Protein AF-A0A4Y9RN02-F1 (afdb_monomer_lite)

Secondary structure (DSSP, 8-state):
----------------------------------S-PBPP-TT-TTTT-EE-TT--EEEEBTTT-EEEETTTTEEEEEEEEPTTSSEEEETTEEEEEEEEE-TTS-EEEEEE-TTT-EEEEEEE-TTS-EEEEEEEEEPPBP-

pLDDT: mean 81.43, std 20.26, range [37.62, 97.94]

Radius of gyration: 23.03 Å; chains: 1; bounding box: 44×67×62 Å

Structure (mmCIF, N/CA/C/O backbone):
data_AF-A0A4Y9RN02-F1
#
_entry.id   AF-A0A4Y9RN02-F1
#
loop_
_atom_site.group_PDB
_atom_site.id
_atom_site.type_symbol
_atom_site.label_atom_id
_atom_site.label_alt_id
_atom_site.label_comp_id
_atom_site.label_asym_id
_atom_site.label_entity_id
_atom_site.label_seq_id
_atom_site.pdbx_PDB_ins_code
_atom_site.Cartn_x
_atom_site.Cartn_y
_atom_site.Cartn_z
_atom_site.occupancy
_atom_site.B_iso_or_equiv
_atom_site.auth_seq_id
_atom_site.auth_comp_id
_atom_site.auth_asym_id
_atom_site.auth_atom_id
_atom_site.pdbx_PDB_model_num
ATOM 1 N N . MET A 1 1 ? 24.675 54.769 -44.898 1.00 40.22 1 MET A N 1
ATOM 2 C CA . MET A 1 1 ? 24.270 53.488 -45.525 1.00 40.22 1 MET A CA 1
ATOM 3 C C . MET A 1 1 ? 23.133 52.892 -44.697 1.00 40.22 1 MET A C 1
ATOM 5 O O . MET A 1 1 ? 23.337 52.624 -43.529 1.00 40.22 1 MET A O 1
ATOM 9 N N . ARG A 1 2 ? 21.892 53.021 -45.187 1.00 44.00 2 ARG A N 1
ATOM 10 C CA . ARG A 1 2 ? 20.968 51.927 -45.569 1.00 44.00 2 ARG A CA 1
ATOM 11 C C . ARG A 1 2 ? 20.468 51.039 -44.409 1.00 44.00 2 ARG A C 1
ATOM 13 O O . ARG A 1 2 ? 21.078 50.031 -44.086 1.00 44.00 2 ARG A O 1
ATOM 20 N N . PHE A 1 3 ? 19.290 51.403 -43.891 1.00 45.44 3 PHE A N 1
ATOM 21 C CA . PHE A 1 3 ? 18.324 50.519 -43.223 1.00 45.44 3 PHE A CA 1
ATOM 22 C C . PHE A 1 3 ? 17.938 49.340 -44.131 1.00 45.44 3 PHE A C 1
ATOM 24 O O . PHE A 1 3 ? 17.646 49.578 -45.306 1.00 45.44 3 PHE A O 1
ATOM 31 N N . ARG A 1 4 ? 17.824 48.119 -43.581 1.00 56.81 4 ARG A N 1
ATOM 32 C CA . ARG A 1 4 ? 16.895 47.082 -44.072 1.00 56.81 4 ARG A CA 1
ATOM 33 C C . ARG A 1 4 ? 16.339 46.230 -42.927 1.00 56.81 4 ARG A C 1
ATOM 35 O O . ARG A 1 4 ? 17.072 45.566 -42.207 1.00 56.81 4 ARG A O 1
ATOM 42 N N . ILE A 1 5 ? 15.016 46.294 -42.827 1.00 55.69 5 ILE A N 1
ATOM 43 C CA . ILE A 1 5 ? 14.087 45.408 -42.123 1.00 55.69 5 ILE A CA 1
ATOM 44 C C . ILE A 1 5 ? 14.002 44.087 -42.900 1.00 55.69 5 ILE A C 1
ATOM 46 O O . ILE A 1 5 ? 13.957 44.126 -44.129 1.00 55.69 5 ILE A O 1
ATOM 50 N N . ALA A 1 6 ? 13.904 42.950 -42.208 1.00 53.06 6 ALA A N 1
ATOM 51 C CA . ALA A 1 6 ? 13.289 41.739 -42.755 1.00 53.06 6 ALA A CA 1
ATOM 52 C C . ALA A 1 6 ? 12.793 40.835 -41.614 1.00 53.06 6 ALA A C 1
ATOM 54 O O . ALA A 1 6 ? 13.457 39.884 -41.212 1.00 53.06 6 ALA A O 1
ATOM 55 N N . SER A 1 7 ? 11.611 41.163 -41.088 1.00 54.53 7 SER A N 1
ATOM 56 C CA . SER A 1 7 ? 10.761 40.200 -40.386 1.00 54.53 7 SER A CA 1
ATOM 57 C C . SER A 1 7 ? 10.277 39.155 -41.391 1.00 54.53 7 SER A C 1
ATOM 59 O O . SER A 1 7 ? 9.675 39.513 -42.402 1.00 54.53 7 SER A O 1
ATOM 61 N N . LEU A 1 8 ? 10.508 37.875 -41.104 1.00 51.53 8 LEU A N 1
ATOM 62 C CA . LEU A 1 8 ? 9.895 36.752 -41.811 1.00 51.53 8 LEU A CA 1
ATOM 63 C C . LEU A 1 8 ? 8.925 36.061 -40.853 1.00 51.53 8 LEU A C 1
ATOM 65 O O . LEU A 1 8 ? 9.316 35.299 -39.975 1.00 51.53 8 LEU A O 1
ATOM 69 N N . LEU A 1 9 ? 7.650 36.401 -41.025 1.00 53.47 9 LEU A N 1
ATOM 70 C CA . LEU A 1 9 ? 6.500 35.669 -40.511 1.00 53.47 9 LEU A CA 1
ATOM 71 C C . LEU A 1 9 ? 6.267 34.453 -41.416 1.00 53.47 9 LEU A C 1
ATOM 73 O O . LEU A 1 9 ? 6.146 34.616 -42.630 1.00 53.47 9 LEU A O 1
ATOM 77 N N . LEU A 1 10 ? 6.143 33.261 -40.834 1.00 51.12 10 LEU A N 1
ATOM 78 C CA . LEU A 1 10 ? 5.527 32.105 -41.488 1.00 51.12 10 LEU A CA 1
ATOM 79 C C . LEU A 1 10 ? 4.236 31.748 -40.734 1.00 51.12 10 LEU A C 1
ATOM 81 O O . LEU A 1 10 ? 4.319 31.373 -39.565 1.00 51.12 10 LEU A O 1
ATOM 85 N N . PRO A 1 11 ? 3.056 31.823 -41.374 1.00 52.56 11 PRO A N 1
ATOM 86 C CA . PRO A 1 11 ? 1.849 31.172 -40.895 1.00 52.56 11 PRO A CA 1
ATOM 87 C C . PRO A 1 11 ? 1.664 29.841 -41.639 1.00 52.56 11 PRO A C 1
ATOM 89 O O . PRO A 1 11 ? 1.561 29.817 -42.864 1.00 52.56 11 PRO A O 1
ATOM 92 N N . ALA A 1 12 ? 1.584 28.732 -40.906 1.00 58.12 12 ALA A N 1
ATOM 93 C CA . ALA A 1 12 ? 1.068 27.476 -41.438 1.00 58.12 12 ALA A CA 1
ATOM 94 C C . ALA A 1 12 ? -0.277 27.188 -40.766 1.00 58.12 12 ALA A C 1
ATOM 96 O O . ALA A 1 12 ? -0.351 26.804 -39.601 1.00 58.12 12 ALA A O 1
ATOM 97 N N . LEU A 1 13 ? -1.338 27.436 -41.530 1.00 51.12 13 LEU A N 1
ATOM 98 C CA . LEU A 1 13 ? -2.687 26.948 -41.286 1.00 51.12 13 LEU A CA 1
ATOM 99 C C . LEU A 1 13 ? -2.693 25.424 -41.453 1.00 51.12 13 LEU A C 1
ATOM 101 O O . LEU A 1 13 ? -2.362 24.929 -42.528 1.00 51.12 13 LEU A O 1
ATOM 105 N N . LEU A 1 14 ? -3.159 24.693 -40.443 1.00 52.19 14 LEU A N 1
ATOM 106 C CA . LEU A 1 14 ? -3.815 23.410 -40.670 1.00 52.19 14 LEU A CA 1
ATOM 107 C C . LEU A 1 14 ? -5.163 23.417 -39.960 1.00 52.19 14 LEU A C 1
ATOM 109 O O . LEU A 1 14 ? -5.266 23.422 -38.736 1.00 52.19 14 LEU A O 1
ATOM 113 N N . ALA A 1 15 ? -6.193 23.463 -40.797 1.00 57.84 15 ALA A N 1
ATOM 114 C CA . ALA A 1 15 ? -7.567 23.192 -40.449 1.00 57.84 15 ALA A CA 1
ATOM 115 C C . ALA A 1 15 ? -7.709 21.719 -40.047 1.00 57.84 15 ALA A C 1
ATOM 117 O O . ALA A 1 15 ? -7.377 20.821 -40.818 1.00 57.84 15 ALA A O 1
ATOM 118 N N . GLY A 1 16 ? -8.249 21.491 -38.856 1.00 44.25 16 GLY A N 1
ATOM 119 C CA . GLY A 1 16 ? -8.788 20.212 -38.419 1.00 44.25 16 GLY A CA 1
ATOM 120 C C . GLY A 1 16 ? -10.157 20.461 -37.806 1.00 44.25 16 GLY A C 1
ATOM 121 O O . GLY A 1 16 ? -10.269 20.721 -36.613 1.00 44.25 16 GLY A O 1
ATOM 122 N N . CYS A 1 17 ? -11.196 20.444 -38.641 1.00 56.19 17 CYS A N 1
ATOM 123 C CA . CYS A 1 17 ? -12.574 20.294 -38.189 1.00 56.19 17 CYS A CA 1
ATOM 124 C C . CYS A 1 17 ? -12.761 18.876 -37.641 1.00 56.19 17 CYS A C 1
ATOM 126 O O . CYS A 1 17 ? -12.478 17.903 -38.335 1.00 56.19 17 CYS A O 1
ATOM 128 N N . GLY A 1 18 ? -13.296 18.766 -36.432 1.00 42.41 18 GLY A N 1
ATOM 129 C CA . GLY A 1 18 ? -13.688 17.494 -35.834 1.00 42.41 18 GLY A CA 1
ATOM 130 C C . GLY A 1 18 ? -14.283 17.743 -34.463 1.00 42.41 18 GLY A C 1
ATOM 131 O O . GLY A 1 18 ? -13.607 17.599 -33.452 1.00 42.41 18 GLY A O 1
ATOM 132 N N . GLY A 1 19 ? -15.519 18.237 -34.441 1.00 50.19 19 GLY A N 1
ATOM 133 C CA . GLY A 1 19 ? -16.215 18.550 -33.205 1.00 50.19 19 GLY A CA 1
ATOM 134 C C . GLY A 1 19 ? -16.610 17.300 -32.431 1.00 50.19 19 GLY A C 1
ATOM 135 O O . GLY A 1 19 ? -17.145 16.373 -33.021 1.00 50.19 19 GLY A O 1
ATOM 136 N N . TYR A 1 20 ? -16.444 17.366 -31.112 1.00 39.16 20 TYR A N 1
ATOM 137 C CA . TYR A 1 20 ? -17.436 16.917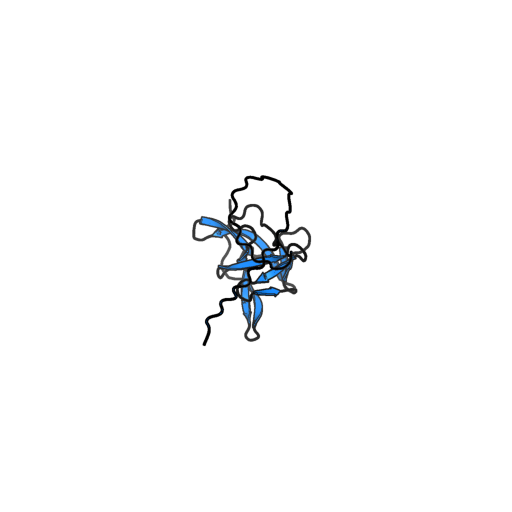 -30.139 1.00 39.16 20 TYR A CA 1
ATOM 138 C C . TYR A 1 20 ? -17.392 17.910 -28.978 1.00 39.16 20 TYR A C 1
ATOM 140 O O . TYR A 1 20 ? -16.381 18.055 -28.296 1.00 39.16 20 TYR A O 1
ATOM 148 N N . VAL A 1 21 ? -18.489 18.636 -28.783 1.00 43.72 21 VAL A N 1
ATOM 149 C CA . VAL A 1 21 ? -18.774 19.300 -27.514 1.00 43.72 21 VAL A CA 1
ATOM 150 C C . VAL A 1 21 ? -19.142 18.205 -26.520 1.00 43.72 21 VAL A C 1
ATOM 152 O O . VAL A 1 21 ? -20.187 17.576 -26.656 1.00 43.72 21 VAL A O 1
ATOM 155 N N . SER A 1 22 ? -18.285 17.964 -25.533 1.00 44.28 22 SER A N 1
ATOM 156 C CA . SER A 1 22 ? -18.693 17.288 -24.306 1.00 44.28 22 SER A CA 1
ATOM 157 C C . SER A 1 22 ? -18.402 18.233 -23.152 1.00 44.28 22 SER A C 1
ATOM 159 O O . SER A 1 22 ? -17.254 18.564 -22.861 1.00 44.28 22 SER A O 1
ATOM 161 N N . PHE A 1 23 ? -19.475 18.741 -22.556 1.00 43.81 23 PHE A N 1
ATOM 162 C CA . PHE A 1 23 ? -19.420 19.504 -21.323 1.00 43.81 23 PHE A CA 1
ATOM 163 C C . PHE A 1 23 ? -19.126 18.518 -20.191 1.0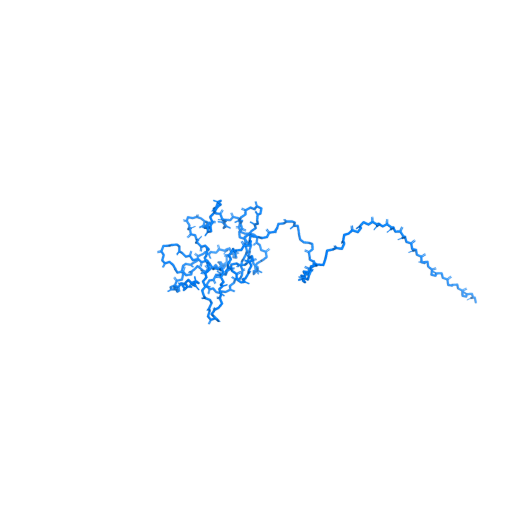0 43.81 23 PHE A C 1
ATOM 165 O O . PHE A 1 23 ? -20.006 17.777 -19.765 1.00 43.81 23 PHE A O 1
ATOM 172 N N . GLY A 1 24 ? -17.884 18.506 -19.720 1.00 39.78 24 GLY A N 1
ATOM 173 C CA . GLY A 1 24 ? -17.474 17.794 -18.518 1.00 39.78 24 GLY A CA 1
ATOM 174 C C . GLY A 1 24 ? -16.536 18.685 -17.724 1.00 39.78 24 GLY A C 1
ATOM 175 O O . GLY A 1 24 ? -15.391 18.891 -18.115 1.00 39.78 24 GLY A O 1
ATOM 176 N N . PHE A 1 25 ? -17.031 19.260 -16.631 1.00 48.09 25 PHE A N 1
ATOM 177 C CA . PHE A 1 25 ? -16.182 19.918 -15.645 1.00 48.09 25 PHE A CA 1
ATOM 178 C C . PHE A 1 25 ? -15.273 18.858 -15.010 1.00 48.09 25 PHE A C 1
ATOM 180 O O . PHE A 1 25 ? -15.742 18.013 -14.254 1.00 48.09 25 PHE A O 1
ATOM 187 N N . GLY A 1 26 ? -13.982 18.910 -15.327 1.00 37.62 26 GLY A N 1
ATOM 188 C CA . GLY A 1 26 ? -12.940 18.097 -14.710 1.00 37.62 26 GLY A CA 1
ATOM 189 C C . GLY A 1 26 ? -11.586 18.731 -14.994 1.00 37.62 26 GLY A C 1
ATOM 190 O O . GLY A 1 26 ? -11.074 18.662 -16.107 1.00 37.62 26 GLY A O 1
ATOM 191 N N . THR A 1 27 ? -11.036 19.434 -14.011 1.00 44.25 27 THR A N 1
ATOM 192 C CA . THR A 1 27 ? -9.705 20.040 -14.076 1.00 44.25 27 THR A CA 1
ATOM 193 C C . THR A 1 27 ? -8.640 18.944 -14.055 1.00 44.25 27 THR A C 1
ATOM 195 O O . THR A 1 27 ? -8.247 18.498 -12.978 1.00 44.25 27 THR A O 1
ATOM 198 N N . THR A 1 28 ? -8.154 18.531 -15.223 1.00 40.16 28 THR A N 1
ATOM 199 C CA . THR A 1 28 ? -6.999 17.630 -15.338 1.00 40.16 28 THR A CA 1
ATOM 200 C C . THR A 1 28 ? -5.850 18.388 -15.985 1.00 40.16 28 THR A C 1
ATOM 202 O O . THR A 1 28 ? -5.903 18.748 -17.160 1.00 40.16 28 THR A O 1
ATOM 205 N N . PHE A 1 29 ? -4.808 18.661 -15.200 1.00 45.28 29 PHE A N 1
ATOM 206 C CA . PHE A 1 29 ? -3.523 19.098 -15.730 1.00 45.28 29 PHE A CA 1
ATOM 207 C C . PHE A 1 29 ? -2.936 17.950 -16.552 1.00 45.28 29 PHE A C 1
ATOM 209 O O . PHE A 1 29 ? -2.609 16.896 -16.014 1.00 45.28 29 PHE A O 1
ATOM 216 N N . GLY A 1 30 ? -2.845 18.157 -17.865 1.00 40.88 30 GLY A N 1
ATOM 217 C CA . GLY A 1 30 ? -2.167 17.251 -18.774 1.00 40.88 30 GLY A CA 1
ATOM 218 C C . GLY A 1 30 ? -0.664 17.283 -18.533 1.00 40.88 30 GLY A C 1
ATOM 219 O O . GLY A 1 30 ? -0.007 18.283 -18.819 1.00 40.88 30 GLY A O 1
ATOM 220 N N . SER A 1 31 ? -0.137 16.162 -18.060 1.00 40.53 31 SER A N 1
ATOM 221 C CA . SER A 1 31 ? 1.255 15.782 -18.256 1.00 40.53 31 SER A CA 1
ATOM 222 C C . SER A 1 31 ? 1.230 14.472 -19.025 1.00 40.53 31 SER A C 1
ATOM 224 O O . SER A 1 31 ? 0.723 13.475 -18.522 1.00 40.53 31 SER A O 1
ATOM 226 N N . ALA A 1 32 ? 1.724 14.502 -20.260 1.00 41.06 32 ALA A N 1
ATOM 227 C CA . ALA A 1 32 ? 1.944 13.320 -21.077 1.00 41.06 32 ALA A CA 1
ATOM 228 C C . ALA A 1 32 ? 3.043 12.458 -20.431 1.00 41.06 32 ALA A C 1
ATOM 230 O O . ALA A 1 32 ? 4.227 12.640 -20.700 1.00 41.06 32 ALA A O 1
ATOM 231 N N . PHE A 1 33 ? 2.636 11.570 -19.531 1.00 45.31 33 PHE A N 1
ATOM 232 C CA . PHE A 1 33 ? 3.354 10.350 -19.188 1.00 45.31 33 PHE A CA 1
ATOM 233 C C . PHE A 1 33 ? 2.549 9.211 -19.814 1.00 45.31 33 PHE A C 1
ATOM 235 O O . PHE A 1 33 ? 1.322 9.295 -19.849 1.00 45.31 33 PHE A O 1
ATOM 242 N N . ASP A 1 34 ? 3.235 8.225 -20.383 1.00 42.94 34 ASP A N 1
ATOM 243 C CA . ASP A 1 34 ? 2.649 7.073 -21.069 1.00 42.94 34 ASP A CA 1
ATOM 244 C C . ASP A 1 34 ? 1.418 6.488 -20.346 1.00 42.94 34 ASP A C 1
ATOM 246 O O . ASP A 1 34 ? 1.369 6.485 -19.118 1.00 42.94 34 ASP A O 1
ATOM 250 N N . ASP A 1 35 ? 0.469 5.988 -21.147 1.00 49.56 35 ASP A N 1
ATOM 251 C CA . ASP A 1 35 ? -0.872 5.403 -20.906 1.00 49.56 35 ASP A CA 1
ATOM 252 C C . ASP A 1 35 ? -1.067 4.408 -19.728 1.00 49.56 35 ASP A C 1
ATOM 254 O O . ASP A 1 35 ? -2.071 3.695 -19.666 1.00 49.56 35 ASP A O 1
ATOM 258 N N . ALA A 1 36 ? -0.154 4.313 -18.767 1.00 59.50 36 ALA A N 1
ATOM 259 C CA . ALA A 1 36 ? -0.333 3.509 -17.569 1.00 59.50 36 ALA A CA 1
ATOM 260 C C . ALA A 1 36 ? -1.201 4.274 -16.555 1.00 59.50 36 ALA A C 1
ATOM 262 O O . ALA A 1 36 ? -0.704 4.924 -15.635 1.00 59.50 36 ALA A O 1
ATOM 263 N N . GLY A 1 37 ? -2.522 4.209 -16.742 1.00 89.31 37 GLY A N 1
ATOM 264 C CA . GLY A 1 37 ? -3.484 4.636 -15.724 1.00 89.31 37 GLY A CA 1
ATOM 265 C C . GLY A 1 37 ? -3.283 3.877 -14.407 1.00 89.31 37 GLY A C 1
ATOM 266 O O . GLY A 1 37 ? -2.691 2.794 -14.384 1.00 89.31 37 GLY A O 1
ATOM 267 N N . PHE A 1 38 ? -3.778 4.426 -13.300 1.00 93.31 38 PHE A N 1
ATOM 268 C CA . PHE A 1 38 ? -3.747 3.753 -12.004 1.00 93.31 38 PHE A CA 1
ATOM 269 C C . PHE A 1 38 ? -5.102 3.117 -11.683 1.00 93.31 38 PHE A C 1
ATOM 271 O O . PHE A 1 38 ? -6.136 3.457 -12.255 1.00 93.31 38 PHE A O 1
ATOM 278 N N . ILE A 1 39 ? -5.096 2.153 -10.769 1.00 91.81 39 ILE A N 1
ATOM 279 C CA . ILE A 1 39 ? -6.316 1.503 -10.289 1.00 91.81 39 ILE A CA 1
ATOM 280 C C . ILE A 1 39 ? -7.058 2.457 -9.358 1.00 91.81 39 ILE A C 1
ATOM 282 O O . ILE A 1 39 ? -6.514 2.854 -8.328 1.00 91.81 39 ILE A O 1
ATOM 286 N N . ASP A 1 40 ? -8.308 2.770 -9.700 1.00 90.38 40 ASP A N 1
ATOM 287 C CA . ASP A 1 40 ? -9.236 3.484 -8.823 1.00 90.38 40 ASP A CA 1
ATOM 288 C C . ASP A 1 40 ? -9.766 2.553 -7.723 1.00 90.38 40 ASP A C 1
ATOM 290 O O . ASP A 1 40 ? -10.162 1.418 -8.002 1.00 90.38 40 ASP A O 1
ATOM 294 N N . TRP A 1 41 ? -9.775 3.021 -6.472 1.00 85.88 41 TRP A N 1
ATOM 295 C CA . TRP A 1 41 ? -10.206 2.230 -5.316 1.00 85.88 41 TRP A CA 1
ATOM 296 C C . TRP A 1 41 ? -11.675 2.518 -4.998 1.00 85.88 41 TRP A C 1
ATOM 298 O O . TRP A 1 41 ? -11.986 3.584 -4.457 1.00 85.88 41 TRP A O 1
ATOM 308 N N . PRO A 1 42 ? -12.607 1.581 -5.257 1.00 81.88 42 PRO A N 1
ATOM 309 C CA . PRO A 1 42 ? -14.023 1.849 -5.049 1.00 81.88 42 PRO A CA 1
ATOM 310 C C . PRO A 1 42 ? -14.327 2.245 -3.597 1.00 81.88 42 PRO A C 1
ATOM 312 O O . PRO A 1 42 ? -13.930 1.564 -2.647 1.00 81.88 42 PRO A O 1
ATOM 315 N N . GLY A 1 43 ? -15.056 3.349 -3.421 1.00 74.50 43 GLY A N 1
ATOM 316 C CA . GLY A 1 43 ? -15.468 3.850 -2.104 1.00 74.50 43 GLY A CA 1
ATOM 317 C C . GLY A 1 43 ? -14.386 4.602 -1.315 1.00 74.50 43 GLY A C 1
ATOM 318 O O . GLY A 1 43 ? -14.604 4.905 -0.144 1.00 74.50 43 GLY A O 1
ATOM 319 N N . ASN A 1 44 ? -13.243 4.908 -1.933 1.00 81.19 44 ASN A N 1
ATOM 320 C CA . ASN A 1 44 ? -12.180 5.745 -1.376 1.00 81.19 44 ASN A CA 1
ATOM 321 C C . ASN A 1 44 ? -12.341 7.206 -1.831 1.00 81.19 44 ASN A C 1
ATOM 323 O O . ASN A 1 44 ? -12.558 7.465 -3.012 1.00 81.19 44 ASN A O 1
ATOM 327 N N . VAL A 1 45 ? -12.153 8.184 -0.938 1.00 83.81 45 VAL A N 1
ATOM 328 C CA . VAL A 1 45 ? -12.135 9.612 -1.333 1.00 83.81 45 VAL A CA 1
ATOM 329 C C . VAL A 1 45 ? -10.817 10.034 -1.988 1.00 83.81 45 VAL A C 1
ATOM 331 O O . VAL A 1 45 ? -10.724 11.117 -2.558 1.00 83.81 45 VAL A O 1
ATOM 334 N N . SER A 1 46 ? -9.791 9.188 -1.895 1.00 84.50 46 SER A N 1
ATOM 335 C CA . SER A 1 46 ? -8.455 9.426 -2.451 1.00 84.50 46 SER A CA 1
ATOM 336 C C . SER A 1 46 ? -8.291 8.879 -3.877 1.00 84.50 46 SER A C 1
ATOM 338 O O . SER A 1 46 ? -7.174 8.893 -4.397 1.00 84.50 46 SER A O 1
ATOM 340 N N . GLY A 1 47 ? -9.379 8.404 -4.500 1.00 87.50 47 GLY A N 1
ATOM 341 C CA . GLY A 1 47 ? -9.398 7.852 -5.857 1.00 87.50 47 GLY A CA 1
ATOM 342 C C . GLY A 1 47 ? -8.415 6.695 -6.016 1.00 87.50 47 GLY A C 1
ATOM 343 O O . GLY A 1 47 ? -8.497 5.697 -5.301 1.00 87.50 47 GLY A O 1
ATOM 344 N N . GLU A 1 48 ? -7.421 6.888 -6.883 1.00 91.88 48 GLU A N 1
ATOM 345 C CA . GLU A 1 48 ? -6.389 5.907 -7.248 1.00 91.88 48 GLU A CA 1
ATOM 346 C C . GLU A 1 48 ? -5.297 5.690 -6.187 1.00 91.88 48 GLU A C 1
ATOM 348 O O . GLU A 1 48 ? -4.402 4.850 -6.347 1.00 91.88 48 GLU A O 1
ATOM 353 N N . ARG A 1 49 ? -5.319 6.473 -5.103 1.00 94.12 49 ARG A N 1
ATOM 354 C CA . ARG A 1 49 ? -4.261 6.456 -4.089 1.00 94.12 49 ARG A CA 1
ATOM 355 C C . ARG A 1 49 ? -4.586 5.531 -2.932 1.00 94.12 49 ARG A C 1
ATOM 357 O O . ARG A 1 49 ? -5.666 5.612 -2.344 1.00 94.12 49 ARG A O 1
ATOM 364 N N . VAL A 1 50 ? -3.580 4.758 -2.548 1.00 95.31 50 VAL A N 1
ATOM 365 C CA . VAL A 1 50 ? -3.496 4.072 -1.261 1.00 95.31 50 VAL A CA 1
ATOM 366 C C . VAL A 1 50 ? -2.440 4.747 -0.399 1.00 95.31 50 VAL A C 1
ATOM 368 O O . VAL A 1 50 ? -1.477 5.310 -0.922 1.00 95.31 50 VAL A O 1
ATOM 371 N N . VAL A 1 51 ? -2.597 4.669 0.916 1.00 95.44 51 VAL A N 1
ATOM 372 C CA . VAL A 1 51 ? -1.590 5.163 1.856 1.00 95.44 51 VAL A CA 1
ATOM 373 C C . VAL A 1 51 ? -1.028 4.059 2.740 1.00 95.44 51 VAL A C 1
ATOM 375 O O . VAL A 1 51 ? -1.707 3.075 3.049 1.00 95.44 51 VAL A O 1
ATOM 378 N N . ASP A 1 52 ? 0.221 4.232 3.151 1.00 95.94 52 ASP A N 1
ATOM 379 C CA . ASP A 1 52 ? 0.826 3.444 4.220 1.00 95.94 52 ASP A CA 1
ATOM 380 C C . ASP A 1 52 ? 0.585 4.084 5.603 1.00 95.94 52 ASP A C 1
ATOM 382 O O . ASP A 1 52 ? -0.098 5.104 5.743 1.00 95.94 52 ASP A O 1
ATOM 386 N N . ALA A 1 53 ? 1.145 3.470 6.645 1.00 95.69 53 ALA A N 1
ATOM 387 C CA . ALA A 1 53 ? 1.035 3.952 8.019 1.00 95.69 53 ALA A CA 1
ATOM 388 C C . ALA A 1 53 ? 1.642 5.350 8.240 1.00 95.69 53 ALA A C 1
ATOM 390 O O . ALA A 1 53 ? 1.189 6.081 9.123 1.00 95.69 53 ALA A O 1
ATOM 391 N N . SER A 1 54 ? 2.652 5.718 7.450 1.00 94.69 54 SER A N 1
ATOM 392 C CA . SER A 1 54 ? 3.330 7.016 7.501 1.00 94.69 54 SER A CA 1
ATOM 393 C C . SER A 1 54 ? 2.666 8.075 6.617 1.00 94.69 54 SER A C 1
ATOM 395 O O . SER A 1 54 ? 3.193 9.180 6.471 1.00 94.69 54 SER A O 1
ATOM 397 N N . ASN A 1 55 ? 1.484 7.779 6.062 1.00 93.56 55 ASN A N 1
ATOM 398 C CA . ASN A 1 55 ? 0.742 8.653 5.155 1.00 93.56 55 ASN A CA 1
ATOM 399 C C . ASN A 1 55 ? 1.517 8.976 3.862 1.00 93.56 55 ASN A C 1
ATOM 401 O O . ASN A 1 55 ? 1.322 10.027 3.243 1.00 93.56 55 ASN A O 1
ATOM 405 N N . HIS A 1 56 ? 2.399 8.075 3.436 1.00 95.12 56 HIS A N 1
ATOM 406 C CA . HIS A 1 56 ? 2.974 8.125 2.105 1.00 95.12 56 HIS A CA 1
ATOM 407 C C . HIS A 1 56 ? 1.950 7.615 1.100 1.00 95.12 56 HIS A C 1
ATOM 409 O O . HIS A 1 56 ? 1.265 6.621 1.334 1.00 95.12 56 HIS A O 1
ATOM 415 N N . ALA A 1 57 ? 1.828 8.326 -0.017 1.00 94.50 57 ALA A N 1
ATOM 416 C CA . ALA A 1 57 ? 0.916 7.949 -1.080 1.00 94.50 57 ALA A CA 1
ATOM 417 C C . ALA A 1 57 ? 1.589 6.966 -2.037 1.00 94.50 57 ALA A C 1
ATOM 419 O O . ALA A 1 57 ? 2.735 7.163 -2.451 1.00 94.50 57 ALA A O 1
ATOM 420 N N . PHE A 1 58 ? 0.814 5.976 -2.457 1.00 96.31 58 PHE A N 1
ATOM 421 C CA . PHE A 1 58 ? 1.146 5.025 -3.504 1.00 96.31 58 PHE A CA 1
ATOM 422 C C . PHE A 1 58 ? -0.058 4.841 -4.419 1.00 96.31 58 PHE A C 1
ATOM 424 O O . PHE A 1 58 ? -1.193 5.152 -4.054 1.00 96.31 58 PHE A O 1
ATOM 431 N N . SER A 1 59 ? 0.186 4.303 -5.601 1.00 96.06 59 SER A N 1
ATOM 432 C CA . SER A 1 59 ? -0.859 3.822 -6.500 1.00 96.06 59 SER A CA 1
ATOM 433 C C . SER A 1 59 ? -0.437 2.480 -7.068 1.00 96.06 59 SER A C 1
ATOM 435 O O . SER A 1 59 ? 0.712 2.079 -6.92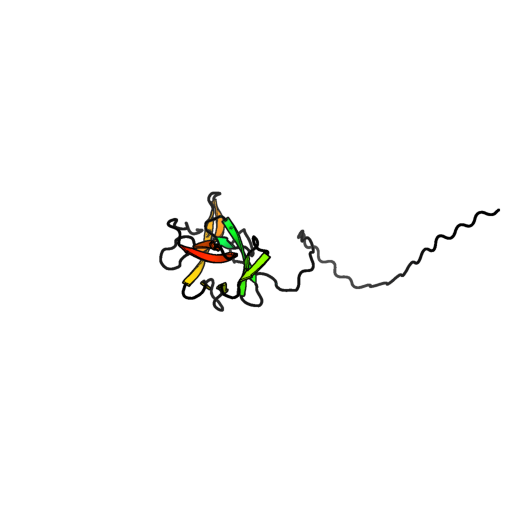2 1.00 96.06 59 SER A O 1
ATOM 437 N N . PHE A 1 60 ? -1.358 1.766 -7.698 1.00 95.38 60 PHE A N 1
ATOM 438 C CA . PHE A 1 60 ? -1.029 0.549 -8.428 1.00 95.38 60 PHE A CA 1
ATOM 439 C C . PHE A 1 60 ? -1.360 0.771 -9.889 1.00 95.38 60 PHE A C 1
ATOM 441 O O . PHE A 1 60 ? -2.441 1.275 -10.197 1.00 95.38 60 PHE A O 1
ATOM 448 N N . TYR A 1 61 ? -0.432 0.432 -10.773 1.00 95.06 61 TYR A N 1
ATOM 449 C CA . TYR A 1 61 ? -0.672 0.568 -12.199 1.00 95.06 61 TYR A CA 1
ATOM 450 C C . TYR A 1 61 ? -1.797 -0.366 -12.655 1.00 95.06 61 TYR A C 1
ATOM 452 O O . TYR A 1 61 ? -1.889 -1.509 -12.210 1.00 95.06 61 TYR A O 1
ATOM 460 N N . ALA A 1 62 ? -2.664 0.112 -13.542 1.00 92.62 62 ALA A N 1
ATOM 461 C CA . ALA A 1 62 ? -3.793 -0.659 -14.054 1.00 92.62 62 ALA A CA 1
ATOM 462 C C . ALA A 1 62 ? -3.377 -1.740 -15.064 1.00 92.62 62 ALA A C 1
ATOM 464 O O . ALA A 1 62 ? -4.086 -2.732 -15.222 1.00 92.62 62 ALA A O 1
ATOM 465 N N . ASP A 1 63 ? -2.240 -1.565 -15.738 1.00 91.69 63 ASP A N 1
ATOM 466 C CA . ASP A 1 63 ? -1.737 -2.488 -16.758 1.00 91.69 63 ASP A CA 1
ATOM 467 C C . ASP A 1 63 ? -1.099 -3.749 -16.152 1.00 91.69 63 ASP A C 1
ATOM 469 O O . ASP A 1 63 ? -1.303 -4.856 -16.652 1.00 91.69 63 ASP A O 1
ATOM 473 N N . ASN A 1 64 ? -0.342 -3.592 -15.067 1.00 93.25 64 ASN A N 1
ATOM 474 C CA . ASN A 1 64 ? 0.471 -4.651 -14.482 1.00 93.25 64 ASN A CA 1
ATOM 475 C C . ASN A 1 64 ? 0.196 -4.895 -12.989 1.00 93.25 64 ASN A C 1
ATOM 477 O O . ASN A 1 64 ? 0.636 -5.905 -12.438 1.00 93.25 64 ASN A O 1
ATOM 481 N N . GLY A 1 65 ? -0.565 -4.014 -12.337 1.00 94.44 65 GLY A N 1
ATOM 482 C CA . GLY A 1 65 ? -0.946 -4.147 -10.936 1.00 94.44 65 GLY A CA 1
ATOM 483 C C . GLY A 1 65 ? 0.187 -3.896 -9.946 1.00 94.44 65 GLY A C 1
ATOM 484 O O . GLY A 1 65 ? 0.002 -4.201 -8.773 1.00 94.44 65 GLY A O 1
ATOM 485 N N . CYS A 1 66 ? 1.348 -3.397 -10.366 1.00 95.56 66 CYS A N 1
ATOM 486 C CA . CYS A 1 66 ? 2.495 -3.151 -9.500 1.00 95.56 66 CYS A CA 1
ATOM 487 C C . CYS A 1 66 ? 2.465 -1.750 -8.888 1.00 95.56 66 CYS A C 1
ATOM 489 O O . CYS A 1 66 ? 1.886 -0.809 -9.435 1.00 95.56 66 CYS A O 1
ATOM 491 N N . LEU A 1 67 ? 3.064 -1.637 -7.706 1.00 96.06 67 LEU A N 1
ATOM 492 C CA . LEU A 1 67 ? 3.065 -0.432 -6.895 1.00 96.06 67 LEU A CA 1
ATOM 493 C C . LEU A 1 67 ? 3.892 0.664 -7.573 1.00 96.06 67 LEU A C 1
ATOM 495 O O . LEU A 1 67 ? 5.037 0.446 -7.963 1.00 96.06 67 LEU A O 1
ATOM 499 N N . TYR A 1 68 ? 3.336 1.863 -7.638 1.00 96.44 68 TYR A N 1
ATOM 500 C CA . TYR A 1 68 ? 4.035 3.101 -7.916 1.00 96.44 68 TYR A CA 1
ATOM 501 C C . TYR A 1 68 ? 4.194 3.898 -6.626 1.00 96.44 68 TYR A C 1
ATOM 503 O O . TYR A 1 68 ? 3.211 4.229 -5.955 1.00 96.44 68 TYR A O 1
ATOM 511 N N . ASN A 1 69 ? 5.436 4.232 -6.296 1.00 95.44 69 ASN A N 1
ATOM 512 C CA . ASN A 1 69 ? 5.767 5.033 -5.132 1.00 95.44 69 ASN A CA 1
ATOM 513 C C . ASN A 1 69 ? 5.956 6.500 -5.530 1.00 95.44 69 ASN A C 1
ATOM 515 O O . ASN A 1 69 ? 6.912 6.854 -6.224 1.00 95.44 69 ASN A O 1
ATOM 519 N N . PHE A 1 70 ? 5.073 7.375 -5.040 1.00 94.06 70 PHE A N 1
ATOM 520 C CA . PHE A 1 70 ? 5.133 8.809 -5.340 1.00 94.06 70 PHE A CA 1
ATOM 521 C C . PHE A 1 70 ? 6.322 9.522 -4.683 1.00 94.06 70 PHE A C 1
ATOM 523 O O . PHE A 1 70 ? 6.697 10.602 -5.133 1.00 94.06 70 PHE A O 1
ATOM 530 N N . GLN A 1 71 ? 6.927 8.948 -3.641 1.00 92.06 71 GLN A N 1
ATOM 531 C CA . GLN A 1 71 ? 8.108 9.519 -2.993 1.00 92.06 71 GLN A CA 1
ATOM 532 C C . GLN A 1 71 ? 9.368 9.316 -3.835 1.00 92.06 71 GLN A C 1
ATOM 534 O O . GLN A 1 71 ? 10.210 10.207 -3.915 1.00 92.06 71 GLN A O 1
ATOM 539 N N . THR A 1 72 ? 9.509 8.139 -4.450 1.00 92.75 72 THR A N 1
ATOM 540 C CA . THR A 1 72 ? 10.693 7.782 -5.245 1.00 92.75 72 THR A CA 1
ATOM 541 C C . THR A 1 72 ? 10.494 8.003 -6.742 1.00 92.75 72 THR A C 1
ATOM 543 O O . THR A 1 72 ? 11.480 8.079 -7.478 1.00 92.75 72 THR A O 1
ATOM 546 N N . GLY A 1 73 ? 9.243 8.103 -7.197 1.00 93.38 73 GLY A N 1
ATOM 547 C CA . GLY A 1 73 ? 8.879 8.163 -8.611 1.00 93.38 73 GLY A CA 1
ATOM 548 C C . GLY A 1 73 ? 9.161 6.853 -9.347 1.00 93.38 73 GLY A C 1
ATOM 549 O O . GLY A 1 73 ? 9.513 6.877 -10.526 1.00 93.38 73 GLY A O 1
ATOM 550 N N . ARG A 1 74 ? 9.106 5.714 -8.645 1.00 93.44 74 ARG A N 1
ATOM 551 C CA . ARG A 1 74 ? 9.497 4.406 -9.184 1.00 93.44 74 ARG A CA 1
ATOM 552 C C . ARG A 1 74 ? 8.394 3.373 -9.030 1.00 93.44 74 ARG A C 1
ATOM 554 O O . ARG A 1 74 ? 7.659 3.359 -8.047 1.00 93.44 74 ARG A O 1
ATOM 561 N N . GLU A 1 75 ? 8.348 2.481 -10.010 1.00 95.25 75 GLU A N 1
ATOM 562 C CA . GLU A 1 75 ? 7.605 1.229 -9.942 1.00 95.25 75 GLU A CA 1
ATOM 563 C C . GLU A 1 75 ? 8.370 0.208 -9.087 1.00 95.25 75 GLU A C 1
ATOM 565 O O . GLU A 1 75 ? 9.573 -0.000 -9.283 1.00 95.25 75 GLU A O 1
ATOM 570 N N . ASN A 1 76 ? 7.665 -0.489 -8.199 1.00 94.94 76 ASN A N 1
ATOM 571 C CA . ASN A 1 76 ? 8.173 -1.658 -7.499 1.00 94.94 76 ASN A CA 1
ATOM 572 C C . ASN A 1 76 ? 7.494 -2.937 -7.999 1.00 94.94 76 ASN A C 1
ATOM 574 O O . ASN A 1 76 ? 6.422 -3.331 -7.548 1.00 94.94 76 ASN A O 1
ATOM 578 N N . ARG A 1 77 ? 8.189 -3.652 -8.886 1.00 94.44 77 ARG A N 1
ATOM 579 C CA . ARG A 1 77 ? 7.722 -4.923 -9.466 1.00 94.44 77 ARG A CA 1
ATOM 580 C C . ARG A 1 77 ? 7.753 -6.116 -8.513 1.00 94.44 77 ARG A C 1
ATOM 582 O O . ARG A 1 77 ? 7.280 -7.190 -8.870 1.00 94.44 77 ARG A O 1
ATOM 589 N N . ALA A 1 78 ? 8.337 -5.962 -7.327 1.00 93.75 78 ALA A N 1
ATOM 590 C CA . ALA A 1 78 ? 8.227 -6.961 -6.270 1.00 93.75 78 ALA A CA 1
ATOM 591 C C . ALA A 1 78 ? 6.959 -6.763 -5.427 1.00 93.75 78 ALA A C 1
ATOM 593 O O . ALA A 1 78 ? 6.631 -7.644 -4.634 1.00 93.75 78 ALA A O 1
ATOM 594 N N . PHE A 1 79 ? 6.267 -5.629 -5.590 1.00 95.94 79 PHE A N 1
ATOM 595 C CA . PHE A 1 79 ? 5.052 -5.273 -4.873 1.00 95.94 79 PHE A CA 1
ATOM 596 C C . PHE A 1 79 ? 3.897 -5.134 -5.868 1.00 95.94 79 PHE A C 1
ATOM 598 O O . PHE A 1 79 ? 3.677 -4.060 -6.420 1.00 95.94 79 PHE A O 1
ATOM 605 N N . CYS A 1 80 ? 3.127 -6.201 -6.086 1.00 96.06 80 CYS A N 1
ATOM 606 C CA . CYS A 1 80 ? 2.037 -6.174 -7.067 1.00 96.06 80 CYS A CA 1
ATOM 607 C C . CYS A 1 80 ? 0.751 -6.807 -6.540 1.00 96.06 80 CYS A C 1
ATOM 609 O O . CYS A 1 80 ? 0.767 -7.681 -5.669 1.00 96.06 80 CYS A O 1
ATOM 611 N N . LEU A 1 81 ? -0.378 -6.355 -7.077 1.00 95.69 81 LEU A N 1
ATOM 612 C CA . LEU A 1 81 ? -1.697 -6.902 -6.814 1.00 95.69 81 LEU A CA 1
ATOM 613 C C . LEU A 1 81 ? -1.810 -8.336 -7.308 1.00 95.69 81 LEU A C 1
ATOM 615 O O . LEU A 1 81 ? -1.280 -8.731 -8.345 1.00 95.69 81 LEU A O 1
ATOM 619 N N . LEU A 1 82 ? -2.572 -9.115 -6.557 1.00 93.62 82 LEU A N 1
ATOM 620 C CA . LEU A 1 82 ? -3.042 -10.417 -6.977 1.00 93.62 82 LEU A CA 1
ATOM 621 C C . LEU A 1 82 ? -4.296 -10.219 -7.820 1.00 93.62 82 LEU A C 1
ATOM 623 O O . LEU A 1 82 ? -5.208 -9.488 -7.434 1.00 93.62 82 LEU A O 1
ATOM 627 N N . ALA A 1 83 ? -4.332 -10.874 -8.980 1.00 81.75 83 ALA A N 1
ATOM 628 C CA . ALA A 1 83 ? -5.390 -10.693 -9.966 1.00 81.75 83 ALA A CA 1
ATOM 629 C C . ALA A 1 83 ? -6.795 -10.801 -9.342 1.00 81.75 83 ALA A C 1
ATOM 631 O O . ALA A 1 83 ? -7.135 -11.802 -8.707 1.00 81.75 83 ALA A O 1
ATOM 632 N N . GLY A 1 84 ? -7.609 -9.758 -9.543 1.00 71.75 84 GLY A N 1
ATOM 633 C CA . GLY A 1 84 ? -9.000 -9.699 -9.085 1.00 71.75 84 GLY A CA 1
ATOM 634 C C . GLY A 1 84 ? -9.187 -9.514 -7.576 1.00 71.75 84 GLY A C 1
ATOM 635 O O . GLY A 1 84 ? -10.286 -9.757 -7.079 1.00 71.75 84 GLY A O 1
ATOM 636 N N . GLN A 1 85 ? -8.147 -9.123 -6.832 1.00 77.19 85 GLN A N 1
ATOM 637 C CA . GLN A 1 85 ? -8.214 -8.959 -5.380 1.00 77.19 85 GLN A CA 1
ATOM 638 C C . GLN A 1 85 ? -7.661 -7.603 -4.934 1.00 77.19 85 GLN A C 1
ATOM 640 O O . GLN A 1 85 ? -6.642 -7.140 -5.436 1.00 77.19 85 GLN A O 1
ATOM 645 N N . ASN A 1 86 ? -8.257 -7.026 -3.884 1.00 91.19 86 ASN A N 1
ATOM 646 C CA . ASN A 1 86 ? -7.671 -5.910 -3.125 1.00 91.19 86 ASN A CA 1
ATOM 647 C C . ASN A 1 86 ? -6.549 -6.416 -2.200 1.00 91.19 86 ASN A C 1
ATOM 649 O O . ASN A 1 86 ? -6.504 -6.106 -1.009 1.00 91.19 86 ASN A O 1
ATOM 653 N N . VAL A 1 87 ? -5.697 -7.294 -2.722 1.00 95.06 87 VAL A N 1
ATOM 654 C CA . VAL A 1 87 ? -4.599 -7.928 -2.003 1.00 95.06 87 VAL A CA 1
ATOM 655 C C . VAL A 1 87 ? -3.36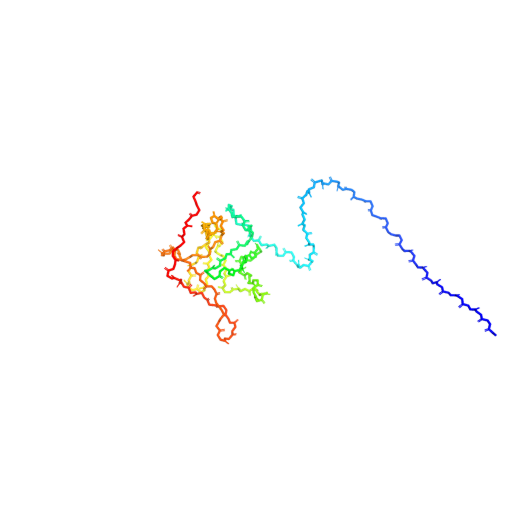7 -7.818 -2.874 1.00 95.06 87 VAL A C 1
ATOM 657 O O . VAL A 1 87 ? -3.366 -8.284 -4.008 1.00 95.06 87 VAL A O 1
ATOM 660 N N . ALA A 1 88 ? -2.316 -7.233 -2.327 1.00 96.31 88 ALA A N 1
ATOM 661 C CA . ALA A 1 88 ? -0.997 -7.202 -2.915 1.00 96.31 88 ALA A CA 1
ATOM 662 C C . ALA A 1 88 ? -0.079 -8.244 -2.274 1.00 96.31 88 ALA A C 1
ATOM 664 O O . ALA A 1 88 ? -0.282 -8.686 -1.137 1.00 96.31 88 ALA A O 1
ATOM 665 N N . ALA A 1 89 ? 0.937 -8.639 -3.027 1.00 96.31 89 ALA A N 1
ATOM 666 C CA . ALA A 1 89 ? 2.039 -9.455 -2.563 1.00 96.31 89 ALA A CA 1
ATOM 667 C C . ALA A 1 89 ? 3.330 -8.645 -2.585 1.00 96.31 89 ALA A C 1
ATOM 669 O O . ALA A 1 89 ? 3.605 -7.960 -3.568 1.00 96.31 89 ALA A O 1
ATOM 670 N N . PHE A 1 90 ? 4.115 -8.776 -1.519 1.00 95.44 90 PHE A N 1
ATOM 671 C CA . PHE A 1 90 ? 5.475 -8.264 -1.432 1.00 95.44 90 PHE A CA 1
ATOM 672 C C . PHE A 1 90 ? 6.387 -9.364 -0.883 1.00 95.44 90 PHE A C 1
ATOM 674 O O . PHE A 1 90 ? 6.407 -9.636 0.320 1.00 95.44 90 PHE A O 1
ATOM 681 N N . GLY A 1 91 ? 7.079 -10.070 -1.781 1.00 90.38 91 GLY A N 1
ATOM 682 C CA . GLY A 1 91 ? 7.700 -11.354 -1.440 1.00 90.38 91 GLY A CA 1
ATOM 683 C C . GLY A 1 91 ? 6.652 -12.345 -0.915 1.00 90.38 91 GLY A C 1
ATOM 684 O O . GLY A 1 91 ? 5.630 -12.570 -1.563 1.00 90.38 91 GLY A O 1
ATOM 685 N N . ASP A 1 92 ? 6.879 -12.893 0.280 1.00 90.44 92 ASP A N 1
ATOM 686 C CA . ASP A 1 92 ? 5.936 -13.805 0.948 1.00 90.44 92 ASP A CA 1
ATOM 687 C C . ASP A 1 92 ? 4.825 -13.078 1.728 1.00 90.44 92 ASP A C 1
ATOM 689 O O . ASP A 1 92 ? 3.860 -13.702 2.181 1.00 90.44 92 ASP A O 1
ATOM 693 N N . MET A 1 93 ? 4.930 -11.755 1.891 1.00 94.31 93 MET A N 1
ATOM 694 C CA . MET A 1 93 ? 3.951 -10.965 2.631 1.00 94.31 93 MET A CA 1
ATOM 695 C C . MET A 1 93 ? 2.699 -10.725 1.787 1.00 94.31 93 MET A C 1
ATOM 697 O O . MET A 1 93 ? 2.775 -10.347 0.616 1.00 94.31 93 MET A O 1
ATOM 701 N N . ARG A 1 94 ? 1.527 -10.905 2.403 1.00 96.19 94 ARG A N 1
ATOM 702 C CA . ARG A 1 94 ? 0.233 -10.515 1.832 1.00 96.19 94 ARG A CA 1
ATOM 703 C C . ARG A 1 94 ? -0.234 -9.238 2.500 1.00 96.19 94 ARG A C 1
ATOM 705 O O . ARG A 1 94 ? -0.226 -9.151 3.721 1.00 96.19 94 ARG A O 1
ATOM 712 N N . ILE A 1 95 ? -0.661 -8.276 1.699 1.00 97.06 95 ILE A N 1
ATOM 713 C CA . ILE A 1 95 ? -1.071 -6.951 2.155 1.00 97.06 95 ILE A CA 1
ATOM 714 C C . ILE A 1 95 ? -2.452 -6.695 1.581 1.00 97.06 95 ILE A C 1
ATOM 716 O O . ILE A 1 95 ? -2.646 -6.802 0.375 1.00 97.06 95 ILE A O 1
ATOM 720 N N . ARG A 1 96 ? -3.435 -6.394 2.422 1.00 95.69 96 ARG A N 1
ATOM 721 C CA . ARG A 1 96 ? -4.784 -6.064 1.965 1.00 95.69 96 ARG A CA 1
ATOM 722 C C . ARG A 1 96 ? -4.915 -4.552 1.830 1.00 95.69 96 ARG A C 1
ATOM 724 O O . ARG A 1 96 ? -4.476 -3.816 2.705 1.00 95.69 96 ARG A O 1
ATOM 731 N N . ILE A 1 97 ? -5.559 -4.107 0.760 1.00 95.44 97 ILE A N 1
ATOM 732 C CA . ILE A 1 97 ? -5.977 -2.719 0.584 1.00 95.44 97 ILE A CA 1
ATOM 733 C C . ILE A 1 97 ? -7.437 -2.605 1.013 1.00 95.44 97 ILE A C 1
ATOM 735 O O . ILE A 1 97 ? -8.301 -3.322 0.501 1.00 95.44 97 ILE A O 1
ATOM 739 N N . VAL A 1 98 ? -7.723 -1.735 1.979 1.00 94.50 98 VAL A N 1
ATOM 740 C CA . VAL A 1 98 ? -9.092 -1.487 2.458 1.00 94.50 98 VAL A CA 1
ATOM 741 C C . VAL A 1 98 ? -9.326 -0.007 2.712 1.00 94.50 98 VAL A C 1
ATOM 743 O O . VAL A 1 98 ? -8.384 0.733 2.978 1.00 94.50 98 VAL A O 1
ATOM 746 N N . ASN A 1 99 ? -10.593 0.406 2.693 1.00 94.75 99 ASN A N 1
ATOM 747 C CA . ASN A 1 99 ? -10.977 1.752 3.100 1.00 94.75 99 ASN A CA 1
ATOM 748 C C . ASN A 1 99 ? -11.008 1.851 4.631 1.00 94.75 99 ASN A C 1
ATOM 750 O O . ASN A 1 99 ? -11.703 1.086 5.308 1.00 94.75 99 ASN A O 1
ATOM 754 N N . VAL A 1 100 ? -10.252 2.801 5.166 1.00 94.69 100 VAL A N 1
ATOM 755 C CA . VAL A 1 100 ? -10.076 3.059 6.595 1.00 94.69 100 VAL A CA 1
ATOM 756 C C . VAL A 1 100 ? -10.393 4.511 6.912 1.00 94.69 100 VAL A C 1
ATOM 758 O O . VAL A 1 100 ? -10.270 5.394 6.061 1.00 94.69 100 VAL A O 1
ATOM 761 N N . GLN A 1 101 ? -10.772 4.768 8.157 1.00 94.00 101 GLN A N 1
ATOM 762 C CA . GLN A 1 101 ? -10.991 6.116 8.643 1.00 94.00 101 GLN A CA 1
ATOM 763 C C . GLN A 1 101 ? -9.649 6.785 8.959 1.00 94.00 101 GLN A C 1
ATOM 765 O O . GLN A 1 101 ? -8.860 6.290 9.766 1.00 94.00 101 GLN A O 1
ATOM 770 N N . SER A 1 102 ? -9.398 7.927 8.325 1.00 89.56 102 SER A N 1
ATOM 771 C CA . SER A 1 102 ? -8.277 8.802 8.650 1.00 89.56 102 SER A CA 1
ATOM 772 C C . SER A 1 102 ? -8.487 9.479 10.007 1.00 89.56 102 SER A C 1
ATOM 774 O O . SER A 1 102 ? -9.595 9.527 10.545 1.00 89.56 102 SER A O 1
ATOM 776 N N . THR A 1 103 ? -7.438 10.100 10.544 1.00 87.25 103 THR A N 1
ATOM 777 C CA . THR A 1 103 ? -7.541 10.923 11.763 1.00 87.25 103 THR A CA 1
ATOM 778 C C . THR A 1 103 ? -8.477 12.124 11.600 1.00 87.25 103 THR A C 1
ATOM 780 O O . THR A 1 103 ? -9.014 12.618 12.588 1.00 87.25 103 THR A O 1
ATOM 783 N N . ALA A 1 104 ? -8.712 12.571 10.362 1.00 87.44 104 ALA A N 1
ATOM 784 C CA . ALA A 1 104 ? -9.667 13.623 10.025 1.00 87.44 104 ALA A CA 1
ATOM 785 C C . ALA A 1 104 ? -11.106 13.100 9.829 1.00 87.44 104 ALA A C 1
ATOM 787 O O . ALA A 1 104 ? -12.001 13.877 9.503 1.00 87.44 104 ALA A O 1
ATOM 788 N N . GLY A 1 105 ? -11.341 11.794 9.998 1.00 87.62 105 GLY A N 1
ATOM 789 C CA . GLY A 1 105 ? -12.655 11.168 9.848 1.00 87.62 105 GLY A CA 1
ATOM 790 C C . GLY A 1 105 ? -13.039 10.814 8.408 1.00 87.62 105 GLY A C 1
ATOM 791 O O . GLY A 1 105 ? -14.149 10.336 8.189 1.00 87.62 105 GLY A O 1
ATOM 792 N N . THR A 1 106 ? -12.151 11.026 7.434 1.00 90.06 106 THR A N 1
ATOM 793 C CA . THR A 1 106 ? -12.390 10.729 6.012 1.00 90.06 106 THR A CA 1
ATOM 794 C C . THR A 1 106 ? -12.011 9.296 5.649 1.00 90.06 106 THR A C 1
ATOM 796 O O . THR A 1 106 ? -11.101 8.724 6.244 1.00 90.06 106 THR A O 1
ATOM 799 N N . CYS A 1 107 ? -12.679 8.726 4.645 1.00 92.88 107 CYS A N 1
ATOM 800 C CA . CYS A 1 107 ? -12.411 7.366 4.184 1.00 92.88 107 CYS A CA 1
ATOM 801 C C . CYS A 1 107 ? -11.320 7.303 3.127 1.00 92.88 107 CYS A C 1
ATOM 803 O O . CYS A 1 107 ? -11.520 7.785 2.014 1.00 92.88 107 CYS A O 1
ATOM 805 N N . ILE A 1 108 ? -10.196 6.677 3.470 1.00 93.88 108 ILE A N 1
ATOM 806 C CA . ILE A 1 108 ? -9.025 6.544 2.602 1.00 93.88 108 ILE A CA 1
ATOM 807 C C . ILE A 1 108 ? -8.678 5.074 2.361 1.00 93.88 108 ILE A C 1
ATOM 809 O O . ILE A 1 108 ? -8.839 4.260 3.265 1.00 93.88 108 ILE A O 1
ATOM 813 N N . ALA A 1 109 ? -8.176 4.716 1.181 1.00 95.75 109 ALA A N 1
ATOM 814 C CA . ALA A 1 109 ? -7.624 3.382 0.957 1.00 95.75 109 ALA A CA 1
ATOM 815 C C . ALA A 1 109 ? -6.247 3.272 1.624 1.00 95.75 109 ALA A C 1
ATOM 817 O O . ALA A 1 109 ? -5.389 4.131 1.424 1.00 95.75 109 ALA A O 1
ATOM 818 N N . ALA A 1 110 ? -6.024 2.221 2.408 1.00 96.00 110 ALA A N 1
ATOM 819 C CA . ALA A 1 110 ? -4.770 2.005 3.116 1.00 96.00 110 ALA A CA 1
ATOM 820 C C . ALA A 1 110 ? -4.295 0.556 3.041 1.00 96.00 110 ALA A C 1
ATOM 822 O O . ALA A 1 110 ? -5.087 -0.378 2.878 1.00 96.00 110 ALA A O 1
ATOM 823 N N . LEU A 1 111 ? -2.984 0.392 3.193 1.00 96.81 111 LEU A N 1
ATOM 824 C CA . LEU A 1 111 ? -2.315 -0.898 3.268 1.00 96.81 111 LEU A CA 1
ATOM 825 C C . LEU A 1 111 ? -2.422 -1.465 4.688 1.00 96.81 111 LEU A C 1
ATOM 827 O O . LEU A 1 111 ? -1.977 -0.839 5.652 1.00 96.81 111 LEU A O 1
ATOM 831 N N . ILE A 1 112 ? -2.982 -2.666 4.818 1.00 97.00 112 ILE A N 1
ATOM 832 C CA . ILE A 1 112 ? -3.116 -3.361 6.100 1.00 97.00 112 ILE A CA 1
ATOM 833 C C . ILE A 1 112 ? -2.629 -4.809 6.017 1.00 97.00 112 ILE A C 1
ATOM 835 O O . ILE A 1 112 ? -2.752 -5.478 4.988 1.00 97.00 112 ILE A O 1
ATOM 839 N N . ASP A 1 113 ? -2.118 -5.327 7.126 1.00 96.94 113 ASP A N 1
ATOM 840 C CA . ASP A 1 113 ? -1.881 -6.753 7.293 1.00 96.94 113 ASP A CA 1
ATOM 841 C C . ASP A 1 113 ? -3.237 -7.480 7.412 1.00 96.94 113 ASP A C 1
ATOM 843 O O . ASP A 1 113 ? -4.021 -7.175 8.318 1.00 96.94 113 ASP A O 1
ATOM 847 N N . PRO A 1 114 ? -3.552 -8.449 6.532 1.00 94.94 114 PRO A N 1
ATOM 848 C CA . PRO A 1 114 ? -4.834 -9.150 6.549 1.00 94.94 114 PRO A CA 1
ATOM 849 C C . PRO A 1 114 ? -5.054 -10.003 7.805 1.00 94.94 114 PRO A C 1
ATOM 851 O O . PRO A 1 114 ? -6.197 -10.372 8.076 1.00 94.94 114 PRO A O 1
ATOM 854 N N . THR A 1 115 ? -3.995 -10.333 8.549 1.00 95.12 115 THR A N 1
ATOM 855 C CA . THR A 1 115 ? -4.069 -11.210 9.727 1.00 95.12 115 THR A CA 1
ATOM 856 C C . THR A 1 115 ? -4.434 -10.429 10.987 1.00 95.12 115 THR A C 1
ATOM 858 O O . THR A 1 115 ? -5.322 -10.826 11.739 1.00 95.12 115 THR A O 1
ATOM 861 N N . THR A 1 116 ? -3.761 -9.305 11.220 1.00 95.94 116 THR A N 1
ATOM 862 C CA . THR A 1 116 ? -3.908 -8.476 12.426 1.00 95.94 116 THR A CA 1
ATOM 863 C C . THR A 1 116 ? -4.863 -7.296 12.224 1.00 95.94 116 THR A C 1
ATOM 865 O O . THR A 1 116 ? -5.498 -6.827 13.175 1.00 95.94 116 THR A O 1
ATOM 868 N N . GLY A 1 117 ? -5.011 -6.824 10.982 1.00 96.00 117 GLY A N 1
ATOM 869 C CA . GLY A 1 117 ? -5.674 -5.560 10.663 1.00 96.00 117 GLY A CA 1
ATOM 870 C C . GLY A 1 117 ? -4.826 -4.330 11.000 1.00 96.00 117 GLY A C 1
ATOM 871 O O . GLY A 1 117 ? -5.363 -3.221 11.060 1.00 96.00 117 GLY A O 1
ATOM 872 N N . ASN A 1 118 ? -3.530 -4.515 11.260 1.00 97.50 118 ASN A N 1
ATOM 873 C CA . ASN A 1 118 ? -2.606 -3.417 11.506 1.00 97.50 118 ASN A CA 1
ATOM 874 C C . ASN A 1 118 ? -2.176 -2.755 10.201 1.00 97.50 118 ASN A C 1
ATOM 876 O O . ASN A 1 118 ? -2.123 -3.408 9.161 1.00 97.50 118 ASN A O 1
ATOM 880 N N . PHE A 1 119 ? -1.836 -1.471 10.257 1.00 97.56 119 PHE A N 1
ATOM 881 C CA . PHE A 1 119 ? -1.284 -0.777 9.100 1.00 97.56 119 PHE A CA 1
ATOM 882 C C . PHE A 1 119 ? 0.059 -1.370 8.683 1.00 97.56 119 PHE A C 1
ATOM 884 O O . PHE A 1 119 ? 0.867 -1.756 9.535 1.00 97.56 119 PHE A O 1
ATOM 891 N N . ILE A 1 120 ? 0.295 -1.376 7.376 1.00 97.94 120 ILE A N 1
ATOM 892 C CA . ILE A 1 120 ? 1.611 -1.592 6.784 1.00 97.94 120 ILE A CA 1
ATOM 893 C C . ILE A 1 120 ? 2.261 -0.237 6.541 1.00 97.94 120 ILE A C 1
ATOM 895 O O . ILE A 1 120 ? 1.618 0.684 6.043 1.00 97.94 120 ILE A O 1
ATOM 899 N N . ASP A 1 121 ? 3.537 -0.139 6.876 1.00 96.94 121 ASP A N 1
ATOM 900 C CA . ASP A 1 121 ? 4.406 0.981 6.552 1.00 96.94 121 ASP A CA 1
ATOM 901 C C . ASP A 1 121 ? 5.391 0.560 5.459 1.00 96.94 121 ASP A C 1
ATOM 903 O O . ASP A 1 121 ? 6.016 -0.500 5.584 1.00 96.94 121 ASP A O 1
ATOM 907 N N . ILE A 1 122 ? 5.524 1.352 4.393 1.00 95.88 122 ILE A N 1
ATOM 908 C CA . ILE A 1 122 ? 6.525 1.101 3.353 1.00 95.88 122 ILE A CA 1
ATOM 909 C C . ILE A 1 122 ? 7.674 2.074 3.574 1.00 95.88 122 ILE A C 1
ATOM 911 O O . ILE A 1 122 ? 7.531 3.288 3.463 1.00 95.88 122 ILE A O 1
ATOM 915 N N . GLN A 1 123 ? 8.845 1.524 3.867 1.00 94.94 123 GLN A N 1
ATOM 916 C CA . GLN A 1 123 ? 10.048 2.296 4.147 1.00 94.94 123 GLN A CA 1
ATOM 917 C C . GLN A 1 123 ? 11.111 2.025 3.094 1.00 94.94 123 GLN A C 1
ATOM 919 O O . GLN A 1 123 ? 11.073 1.017 2.393 1.00 94.94 123 GLN A O 1
ATOM 924 N N . LEU A 1 124 ? 12.099 2.910 3.020 1.00 92.81 124 LEU A N 1
ATOM 925 C CA . LEU A 1 124 ? 13.320 2.664 2.267 1.00 92.81 124 LEU A CA 1
ATOM 926 C C . LEU A 1 124 ? 14.406 2.161 3.215 1.00 92.81 124 LEU A C 1
ATOM 928 O O . LEU A 1 124 ? 14.672 2.774 4.249 1.00 92.81 124 LEU A O 1
ATOM 932 N N . ASP A 1 125 ? 15.051 1.055 2.856 1.00 91.69 125 ASP A N 1
ATOM 933 C CA . ASP A 1 125 ? 16.244 0.589 3.553 1.00 91.69 125 ASP A CA 1
ATOM 934 C C . ASP A 1 125 ? 17.475 1.456 3.220 1.00 91.69 125 ASP A C 1
ATOM 936 O O . ASP A 1 125 ? 17.432 2.381 2.406 1.00 91.69 125 ASP A O 1
ATOM 940 N N . GLN A 1 126 ? 18.620 1.140 3.833 1.00 94.00 126 GLN A N 1
ATOM 941 C CA . GLN A 1 126 ? 19.877 1.867 3.598 1.00 94.00 126 GLN A CA 1
ATOM 942 C C . GLN A 1 126 ? 20.373 1.800 2.141 1.00 94.00 126 GLN A C 1
ATOM 944 O O . GLN A 1 126 ? 21.196 2.619 1.740 1.00 94.00 126 GLN A O 1
ATOM 949 N N . ALA A 1 127 ? 19.892 0.835 1.355 1.00 93.31 127 ALA A N 1
ATOM 950 C CA . ALA A 1 127 ? 20.198 0.689 -0.063 1.00 93.31 127 ALA A CA 1
ATOM 951 C C . ALA A 1 127 ? 19.145 1.364 -0.967 1.00 93.31 127 ALA A C 1
ATOM 953 O O . ALA A 1 127 ? 19.233 1.252 -2.191 1.00 93.31 127 ALA A O 1
ATOM 954 N N . GLY A 1 128 ? 18.157 2.057 -0.390 1.00 89.38 128 GLY A N 1
ATOM 955 C CA . GLY A 1 128 ? 17.071 2.707 -1.120 1.00 89.38 128 GLY A CA 1
ATOM 956 C C . GLY A 1 128 ? 16.044 1.729 -1.689 1.00 89.38 128 GLY A C 1
ATOM 957 O O . GLY A 1 128 ? 15.359 2.064 -2.655 1.00 89.38 128 GLY A O 1
ATOM 958 N N . ARG A 1 129 ? 15.956 0.514 -1.138 1.00 90.31 129 ARG A N 1
ATOM 959 C CA . ARG A 1 129 ? 14.959 -0.488 -1.527 1.00 90.31 129 ARG A CA 1
ATOM 960 C C . ARG A 1 129 ? 13.751 -0.385 -0.620 1.00 90.31 129 ARG A C 1
ATOM 962 O O . ARG A 1 129 ? 13.894 -0.186 0.583 1.00 90.31 129 ARG A O 1
ATOM 969 N N . GLU A 1 130 ? 12.576 -0.579 -1.195 1.00 92.38 130 GLU A N 1
ATOM 970 C CA . GLU A 1 130 ? 11.344 -0.632 -0.419 1.00 92.38 130 GLU A CA 1
ATOM 971 C C . GLU A 1 130 ? 11.312 -1.877 0.470 1.00 92.38 130 GLU A C 1
ATOM 973 O O . GLU A 1 130 ? 11.675 -2.974 0.041 1.00 92.38 130 GLU A O 1
ATOM 978 N N . VAL A 1 131 ? 10.872 -1.695 1.711 1.00 94.06 131 VAL A N 1
ATOM 979 C CA . VAL A 1 131 ? 10.625 -2.745 2.697 1.00 94.06 131 VAL A CA 1
ATOM 980 C C . VAL A 1 131 ? 9.273 -2.493 3.357 1.00 94.06 131 VAL A C 1
ATOM 982 O O . VAL A 1 131 ? 8.926 -1.353 3.651 1.00 94.06 131 VAL A O 1
ATOM 985 N N . ALA A 1 132 ? 8.505 -3.557 3.587 1.00 95.56 132 ALA A N 1
ATOM 986 C CA . ALA A 1 132 ? 7.207 -3.477 4.248 1.00 95.56 132 ALA A CA 1
ATOM 987 C C . ALA A 1 132 ? 7.340 -3.868 5.725 1.00 95.56 132 ALA A C 1
ATOM 989 O O . ALA A 1 132 ? 7.879 -4.931 6.046 1.00 95.56 132 ALA A O 1
ATOM 990 N N . ALA A 1 133 ? 6.822 -3.030 6.620 1.00 95.75 133 ALA A N 1
ATOM 991 C CA . ALA A 1 133 ? 6.792 -3.272 8.055 1.00 95.75 133 ALA A CA 1
ATOM 992 C C . ALA A 1 133 ? 5.351 -3.250 8.574 1.00 95.75 133 ALA A C 1
ATOM 994 O O . ALA A 1 133 ? 4.589 -2.327 8.297 1.00 95.75 133 ALA A O 1
ATOM 995 N N . VAL A 1 134 ? 4.972 -4.256 9.363 1.00 97.06 134 VAL A N 1
ATOM 996 C CA . VAL A 1 134 ? 3.687 -4.247 10.073 1.00 97.06 134 VAL A CA 1
ATOM 997 C C . VAL A 1 134 ? 3.823 -3.350 11.298 1.00 97.06 134 VAL A C 1
ATOM 999 O O . VAL A 1 134 ? 4.718 -3.542 12.122 1.00 97.06 134 VAL A O 1
ATOM 1002 N N . THR A 1 135 ? 2.932 -2.375 11.437 1.00 96.94 135 THR A N 1
ATOM 1003 C CA . THR A 1 135 ? 2.912 -1.488 12.605 1.00 96.94 135 THR A CA 1
ATOM 1004 C C . THR A 1 135 ? 2.154 -2.108 13.782 1.00 96.94 135 THR A C 1
ATOM 1006 O O . THR A 1 135 ? 1.500 -3.145 13.665 1.00 96.94 135 THR A O 1
ATOM 1009 N N . ALA A 1 136 ? 2.204 -1.448 14.942 1.00 94.75 136 ALA A N 1
ATOM 1010 C CA . ALA A 1 136 ? 1.366 -1.785 16.096 1.00 94.75 136 ALA A CA 1
ATOM 1011 C C . ALA A 1 136 ? -0.008 -1.084 16.074 1.00 94.75 136 ALA A C 1
ATOM 1013 O O . ALA A 1 136 ? -0.783 -1.223 17.021 1.00 94.75 136 ALA A O 1
ATOM 1014 N N . VAL A 1 137 ? -0.306 -0.300 15.030 1.00 94.38 137 VAL A N 1
ATOM 1015 C CA . VAL A 1 137 ? -1.528 0.504 14.943 1.00 94.38 137 VAL A CA 1
ATOM 1016 C C . VAL A 1 137 ? -2.557 -0.240 14.112 1.00 94.38 137 VAL A C 1
ATOM 1018 O O . VAL A 1 137 ? -2.311 -0.573 12.954 1.00 94.38 137 VAL A O 1
ATOM 1021 N N . ARG A 1 138 ? -3.730 -0.472 14.699 1.00 94.69 138 ARG A N 1
ATOM 1022 C CA . ARG A 1 138 ? -4.851 -1.112 14.017 1.00 94.69 138 ARG A CA 1
ATOM 1023 C C . ARG A 1 138 ? -5.672 -0.092 13.240 1.00 94.69 138 ARG A 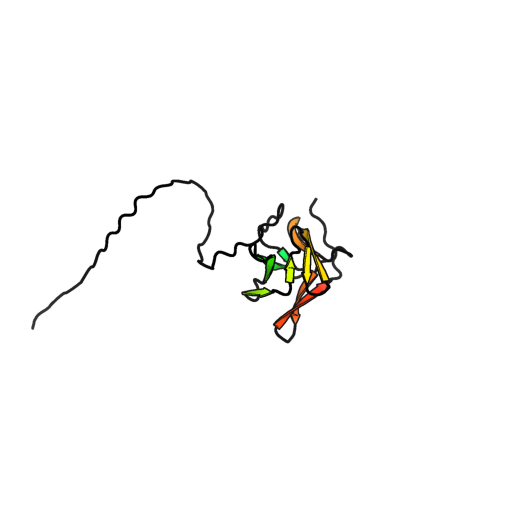C 1
ATOM 1025 O O . ARG A 1 138 ? -5.986 0.974 13.766 1.00 94.69 138 ARG A O 1
ATOM 1032 N N . ALA A 1 139 ? -6.050 -0.441 12.017 1.00 93.38 139 ALA A N 1
ATOM 1033 C CA . ALA A 1 139 ? -6.925 0.394 11.214 1.00 93.38 139 ALA A CA 1
ATOM 1034 C C . ALA A 1 139 ? -8.371 0.360 11.729 1.00 93.38 139 ALA A C 1
ATOM 1036 O O . ALA A 1 139 ? -8.897 -0.698 12.090 1.00 93.38 139 ALA A O 1
ATOM 1037 N N . THR A 1 140 ? -9.029 1.518 11.701 1.00 94.69 140 THR A N 1
ATOM 1038 C CA . THR A 1 140 ? -10.480 1.626 11.884 1.00 94.69 140 THR A CA 1
ATOM 1039 C C . THR A 1 140 ? -11.139 1.534 10.510 1.00 94.69 140 THR A C 1
ATOM 1041 O O . THR A 1 140 ? -10.871 2.396 9.674 1.00 94.69 140 THR A O 1
ATOM 1044 N N . PRO A 1 141 ? -11.968 0.515 10.229 1.00 92.00 141 PRO A N 1
ATOM 1045 C CA . PRO A 1 141 ? -12.662 0.413 8.950 1.00 92.00 141 PRO A CA 1
ATOM 1046 C C . PRO A 1 141 ? -13.597 1.598 8.715 1.00 92.00 141 PRO A C 1
ATOM 1048 O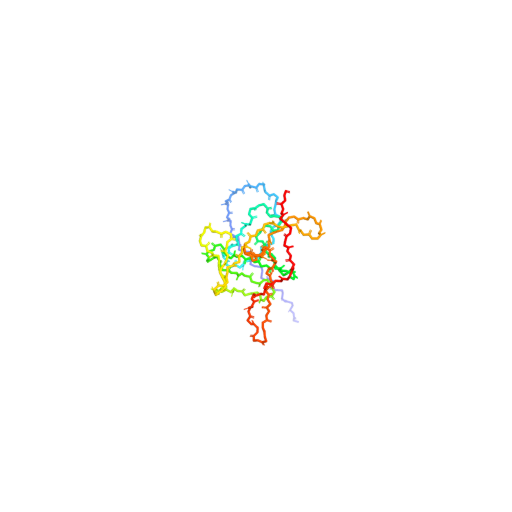 O . PRO A 1 141 ? -14.198 2.116 9.656 1.00 92.00 141 PRO A O 1
ATOM 1051 N N . CYS A 1 142 ? -13.766 1.974 7.453 1.00 89.94 142 CYS A N 1
ATOM 1052 C CA . CYS A 1 142 ? -14.869 2.837 7.056 1.00 89.94 142 CYS A CA 1
ATOM 1053 C C . CYS A 1 142 ? -16.202 2.095 7.158 1.00 89.94 142 CYS A C 1
ATOM 1055 O O . CYS A 1 142 ? -16.335 1.003 6.603 1.00 89.94 142 CYS A O 1
ATOM 1057 N N . VAL A 1 143 ? -17.161 2.690 7.872 1.00 80.00 143 VAL A N 1
ATOM 1058 C CA . VAL A 1 143 ? -18.537 2.198 8.045 1.00 80.00 143 VAL A CA 1
ATOM 1059 C C . VAL A 1 143 ? -19.544 3.157 7.438 1.00 80.00 143 VAL A C 1
ATOM 1061 O O . VAL A 1 143 ? -19.274 4.379 7.464 1.00 80.00 143 VAL A O 1
#

Foldseek 3Di:
DDDDDDDDDDDDDDDDDDDDDDDDPDDDDDDDDPPFDFQFDPPAPVGQWAAFPVRFTWGATPVFQFIQGPVVRDTDPLWGDDPPFQWIHRPPAIWHWAFFQDPVRHTHTYTARPPQQFTWDWDQDPVRDTDIDGDPHHTHHDD

Sequence (143 aa):
MRFRIASLLLPALLAGCGGYVSFGFGTTFGSAFDDAGFIDWPGNVSGERVVDASNHAFSFYADNGCLYNFQTGRENRAFCLLAGQNVAAFGDMRIRIVNVQSTAGTCIAALIDPTTGNFIDIQLDQAGREVAAVTAVRATPCV